Protein AF-A0A0N5CTR0-F1 (afdb_monomer)

Radius of gyration: 19.46 Å; Cα contacts (8 Å, |Δi|>4): 93; chains: 1; bounding box: 40×35×62 Å

Organism: Thelazia callipaeda (NCBI:txid103827)

Nearest PDB structures (foldseek):
  8w5s-assembly3_C  TM=8.621E-01  e=2.362E-09  Homo sapiens
  7pc7-assembly2_B  TM=8.739E-01  e=1.195E-08  Homo sapiens
  7zvx-assembly2_B  TM=8.783E-01  e=1.473E-08  Homo sapiens
  7pc3-assembly1_A  TM=8.635E-01  e=1.195E-08  Homo sapiens
  7nmi-assembly1_B  TM=8.851E-01  e=2.016E-08  Homo sapiens

Solvent-accessible surface area (backbone atoms only — not comparable to full-atom values): 8258 Å² total; per-residue (Å²): 116,78,64,56,65,51,22,56,54,51,49,61,51,40,60,60,43,26,74,74,68,76,42,61,53,66,66,54,47,63,74,75,44,62,67,74,64,32,55,54,54,53,54,39,59,33,55,71,50,55,40,50,30,48,51,50,51,50,30,62,76,52,91,83,82,30,63,66,59,48,48,52,52,47,71,71,49,54,60,70,57,45,52,50,23,42,50,50,27,26,74,74,68,76,45,52,56,68,61,48,47,60,72,68,40,60,71,71,61,31,54,50,53,55,46,47,70,69,48,79,73,78,86,68,90,75,78,58,64,67,63,54,50,53,53,50,57,59,65,75,73,113

Structure (mmCIF, N/CA/C/O backbone):
data_AF-A0A0N5CTR0-F1
#
_entry.id   AF-A0A0N5CTR0-F1
#
loop_
_atom_site.group_PDB
_atom_site.id
_atom_site.type_symbol
_atom_site.label_atom_id
_atom_site.label_alt_id
_atom_site.label_comp_id
_atom_site.label_asym_id
_atom_site.label_entity_id
_atom_site.label_seq_id
_atom_site.pdbx_PDB_ins_code
_atom_site.Cartn_x
_atom_site.Cartn_y
_atom_site.Cartn_z
_atom_site.occupancy
_atom_site.B_iso_or_equiv
_atom_site.auth_seq_id
_atom_site.auth_comp_id
_atom_site.auth_asym_id
_atom_site.auth_atom_id
_atom_site.pdbx_PDB_model_num
ATOM 1 N N . MET A 1 1 ? -3.441 14.917 -5.236 1.00 48.91 1 MET A N 1
ATOM 2 C CA . MET A 1 1 ? -4.300 13.714 -5.309 1.00 48.91 1 MET A CA 1
ATOM 3 C C . MET A 1 1 ? -5.330 13.822 -4.193 1.00 48.91 1 MET A C 1
ATOM 5 O O . MET A 1 1 ? -4.946 13.718 -3.038 1.00 48.91 1 MET A O 1
ATOM 9 N N . ILE A 1 2 ? -6.594 14.098 -4.533 1.00 53.03 2 ILE A N 1
ATOM 10 C CA . ILE A 1 2 ? -7.697 14.455 -3.604 1.00 53.03 2 ILE A CA 1
ATOM 11 C C . ILE A 1 2 ? -7.879 13.429 -2.465 1.00 53.03 2 ILE A C 1
ATOM 13 O O . ILE A 1 2 ? -8.254 13.773 -1.348 1.00 53.03 2 ILE A O 1
ATOM 17 N N . TRP A 1 3 ? -7.528 12.172 -2.727 1.00 53.84 3 TRP A N 1
ATOM 18 C CA . TRP A 1 3 ? -7.648 11.057 -1.791 1.00 53.84 3 TRP A CA 1
ATOM 19 C C . TRP A 1 3 ? -6.748 11.151 -0.553 1.00 53.84 3 TRP A C 1
ATOM 21 O O . TRP A 1 3 ? -7.149 10.702 0.519 1.00 53.84 3 TRP A O 1
ATOM 31 N N . LYS A 1 4 ? -5.563 11.771 -0.652 1.00 63.16 4 LYS A N 1
ATOM 32 C CA . LYS A 1 4 ? -4.657 11.904 0.504 1.00 63.16 4 LYS A CA 1
ATOM 33 C C . LYS A 1 4 ? -5.221 12.846 1.557 1.00 63.16 4 LYS A C 1
ATOM 35 O O . LYS A 1 4 ? -5.216 12.522 2.740 1.00 63.16 4 LYS A O 1
ATOM 40 N N . ASP A 1 5 ? -5.745 13.984 1.115 1.00 66.75 5 ASP A N 1
ATOM 41 C CA . ASP A 1 5 ? -6.278 15.008 2.012 1.00 66.75 5 ASP A CA 1
ATOM 42 C C . ASP A 1 5 ? -7.540 14.512 2.729 1.00 66.75 5 ASP A C 1
ATOM 44 O O . ASP A 1 5 ? -7.752 14.805 3.908 1.00 66.75 5 ASP A O 1
ATOM 48 N N . PHE A 1 6 ? -8.345 13.698 2.039 1.00 65.69 6 PHE A N 1
ATOM 49 C CA . PHE A 1 6 ? -9.549 13.103 2.604 1.00 65.69 6 PHE A CA 1
ATOM 50 C C . PHE A 1 6 ? -9.240 12.001 3.636 1.00 65.69 6 PHE A C 1
A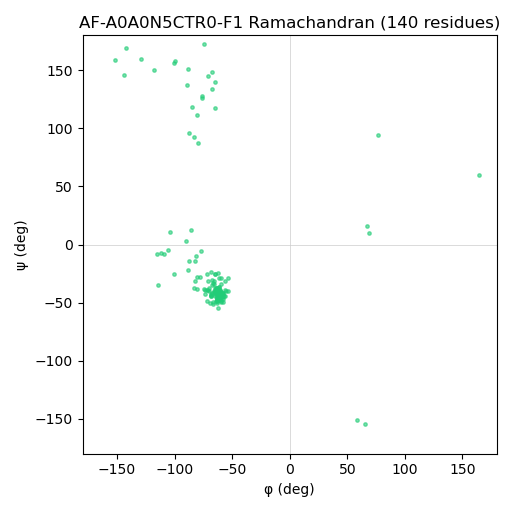TOM 52 O O . PHE A 1 6 ? -9.736 12.082 4.760 1.00 65.69 6 PHE A O 1
ATOM 59 N N . SER A 1 7 ? -8.348 11.048 3.328 1.00 68.88 7 SER A N 1
ATOM 60 C CA . SER A 1 7 ? -7.906 10.002 4.279 1.00 68.88 7 SER A CA 1
ATOM 61 C C . SER A 1 7 ? -7.271 10.602 5.547 1.00 68.88 7 SER A C 1
ATOM 63 O O . SER A 1 7 ? -7.606 10.218 6.671 1.00 68.88 7 SER A O 1
ATOM 65 N N . ILE A 1 8 ? -6.437 11.640 5.406 1.00 75.50 8 ILE A N 1
ATOM 66 C CA . ILE A 1 8 ? -5.846 12.347 6.555 1.00 75.50 8 ILE A CA 1
ATOM 67 C C . ILE A 1 8 ? -6.930 12.954 7.461 1.00 75.50 8 ILE A C 1
ATOM 69 O O . ILE A 1 8 ? -6.760 13.003 8.681 1.00 75.50 8 ILE A O 1
ATOM 73 N N . SER A 1 9 ? -8.048 13.414 6.896 1.00 75.56 9 SER A N 1
ATOM 74 C CA . SER A 1 9 ? -9.178 13.930 7.675 1.00 75.56 9 SER A CA 1
ATOM 75 C C . SER A 1 9 ? -9.880 12.825 8.475 1.00 75.56 9 SER A C 1
ATOM 77 O O . SER A 1 9 ? -10.130 12.994 9.670 1.00 75.56 9 SER A O 1
ATOM 79 N N . CYS A 1 10 ? -10.117 11.664 7.861 1.00 80.19 10 CYS A N 1
ATOM 80 C CA . CYS A 1 10 ? -10.705 10.490 8.516 1.00 80.19 10 CYS A CA 1
ATOM 81 C C . CYS A 1 10 ? -9.837 9.969 9.675 1.00 80.19 10 CYS A C 1
ATOM 83 O O . CYS A 1 10 ? -10.344 9.608 10.736 1.00 80.19 10 CYS A O 1
ATOM 85 N N . LEU A 1 11 ? -8.511 10.016 9.548 1.00 81.50 11 LEU A N 1
ATOM 86 C CA . LEU A 1 11 ? -7.615 9.609 10.633 1.00 81.50 11 LEU A CA 1
ATOM 87 C C . LEU A 1 11 ? -7.691 10.535 11.856 1.00 81.50 11 LEU A C 1
ATOM 89 O O . LEU A 1 11 ? -7.581 10.071 12.995 1.00 81.50 11 LEU A O 1
ATOM 93 N N . LYS A 1 12 ? -7.930 11.837 11.650 1.00 88.06 12 LYS A N 1
ATOM 94 C CA . LYS A 1 12 ? -7.982 12.830 12.739 1.00 88.06 12 LYS A CA 1
ATOM 95 C C . LYS A 1 12 ? -9.133 12.600 13.713 1.00 88.06 12 LYS A C 1
ATOM 97 O O . LYS A 1 12 ? -9.019 13.008 14.866 1.00 88.06 12 LYS A O 1
ATOM 102 N N . ILE A 1 13 ? -10.217 11.944 13.294 1.00 90.44 13 ILE A N 1
ATOM 103 C CA . ILE A 1 13 ? -11.379 11.705 14.163 1.00 90.44 13 ILE A CA 1
ATOM 104 C C . ILE A 1 13 ? -11.207 10.496 15.092 1.00 90.44 13 ILE A C 1
ATOM 106 O O . ILE A 1 13 ? -11.923 10.398 16.090 1.00 90.44 13 ILE A O 1
ATOM 110 N N . ARG A 1 14 ? -10.216 9.625 14.846 1.00 89.94 14 ARG A N 1
ATOM 111 C CA . ARG A 1 14 ? -9.961 8.427 15.667 1.00 89.94 14 ARG A CA 1
ATOM 112 C C . ARG A 1 14 ? -9.629 8.772 17.121 1.00 89.94 14 ARG A C 1
ATOM 114 O O . ARG A 1 14 ? -10.220 8.211 18.041 1.00 89.94 14 ARG A O 1
ATOM 121 N N . GLY A 1 15 ? -8.717 9.723 17.334 1.00 90.25 15 GLY A N 1
ATOM 122 C CA . GLY A 1 15 ? -8.304 10.168 18.672 1.00 90.25 15 GLY A CA 1
ATOM 123 C C . GLY A 1 15 ? -9.454 10.779 19.486 1.00 90.25 15 GLY A C 1
ATOM 124 O O . GLY A 1 15 ? -9.746 10.292 20.580 1.00 90.25 15 GLY A O 1
ATOM 125 N N . PRO A 1 16 ? -10.160 11.799 18.958 1.00 94.44 16 PRO A N 1
ATOM 126 C CA . PRO A 1 16 ? -11.340 12.372 19.602 1.00 94.44 16 PRO A CA 1
ATOM 127 C C . PRO A 1 16 ? -12.437 11.346 19.912 1.00 94.44 16 PRO A C 1
ATOM 129 O O . PRO A 1 16 ? -13.024 11.401 20.992 1.00 94.44 16 PRO A O 1
ATOM 132 N N . TYR A 1 17 ? -12.694 10.392 19.009 1.00 93.06 17 TYR A N 1
ATOM 133 C CA . TYR A 1 17 ? -13.680 9.335 19.240 1.00 93.06 17 TYR A CA 1
ATOM 134 C C . TYR A 1 17 ? -13.284 8.441 20.421 1.00 93.06 17 TYR A C 1
ATOM 136 O O . TYR A 1 17 ? -14.082 8.246 21.340 1.00 93.06 17 TYR A O 1
ATOM 144 N N . LYS A 1 18 ? -12.027 7.979 20.454 1.00 93.81 18 LYS A N 1
ATOM 145 C CA . LYS A 1 18 ? -11.500 7.171 21.561 1.00 93.81 18 LYS A CA 1
ATOM 146 C C . LYS A 1 18 ? -11.564 7.912 22.894 1.00 93.81 18 LYS A C 1
ATOM 148 O O . LYS A 1 18 ? -11.981 7.329 23.888 1.00 93.81 18 LYS A O 1
ATOM 153 N N . ASN A 1 19 ? -11.225 9.199 22.915 1.00 95.00 19 ASN A N 1
ATOM 154 C CA . ASN A 1 19 ? -11.283 10.010 24.133 1.00 95.00 19 ASN A CA 1
ATOM 155 C C . ASN A 1 19 ? -12.714 10.186 24.655 1.00 95.00 19 ASN A C 1
ATOM 157 O O . ASN A 1 19 ? -12.932 10.197 25.862 1.00 95.00 19 ASN A O 1
ATOM 161 N N . LYS A 1 20 ? -13.688 10.335 23.752 1.00 96.12 20 LYS A N 1
ATOM 162 C CA . LYS A 1 20 ? -15.083 10.583 24.125 1.00 96.12 20 LYS A CA 1
ATOM 163 C C . LYS A 1 20 ? -15.828 9.313 24.534 1.00 96.12 20 LYS A C 1
ATOM 165 O O . LYS A 1 20 ? -16.653 9.369 25.440 1.00 96.12 20 LYS A O 1
ATOM 170 N N . TYR A 1 21 ? -15.566 8.196 23.859 1.00 94.62 21 TYR A N 1
ATOM 171 C CA . TYR A 1 21 ? -16.357 6.970 24.000 1.00 94.62 21 TYR A CA 1
ATOM 172 C C . TYR A 1 21 ? -15.580 5.788 24.590 1.00 94.62 21 TYR A C 1
ATOM 174 O O . TYR A 1 21 ? -16.183 4.759 24.879 1.00 94.62 21 TYR A O 1
ATOM 182 N N . GLY A 1 22 ? -14.259 5.901 24.763 1.00 93.94 22 GLY A N 1
ATOM 183 C CA . GLY A 1 22 ? -13.407 4.829 25.293 1.00 93.94 22 GLY A CA 1
ATOM 184 C C . GLY A 1 22 ? -13.244 3.624 24.359 1.00 93.94 22 GLY A C 1
ATOM 185 O O . GLY A 1 22 ? -12.716 2.599 24.777 1.00 93.94 22 GLY A O 1
ATOM 186 N N . LYS A 1 23 ? -13.697 3.735 23.107 1.00 94.56 23 LYS A N 1
ATOM 187 C CA . LYS A 1 23 ? -13.734 2.659 22.108 1.00 94.56 23 LYS A CA 1
ATOM 188 C C . LYS A 1 23 ? -12.863 3.005 20.903 1.00 94.56 23 LYS A C 1
ATOM 190 O O . LYS A 1 23 ? -12.711 4.183 20.577 1.00 94.56 23 LYS A O 1
ATOM 195 N N . ASP A 1 24 ? -12.302 1.996 20.239 1.00 94.31 24 ASP A N 1
ATOM 196 C CA . ASP A 1 24 ? -11.622 2.211 18.962 1.00 94.31 24 ASP A CA 1
ATOM 197 C C . ASP A 1 24 ? -12.654 2.395 17.841 1.00 94.31 24 ASP A C 1
ATOM 199 O O . ASP A 1 24 ? -13.582 1.604 17.693 1.00 94.31 24 ASP A O 1
ATOM 203 N N . LEU A 1 25 ? -12.511 3.482 17.081 1.00 93.12 25 LEU A N 1
ATOM 204 C CA . LEU A 1 25 ? -13.458 3.840 16.027 1.00 93.12 25 LEU A CA 1
ATOM 205 C C . LEU A 1 25 ? -13.496 2.794 14.907 1.00 93.12 25 LEU A C 1
ATOM 207 O O . LEU A 1 25 ? -14.566 2.521 14.375 1.00 93.12 25 LEU A O 1
ATOM 211 N N . ILE A 1 26 ? -12.345 2.229 14.539 1.00 91.81 26 ILE A N 1
ATOM 212 C CA . ILE A 1 26 ? -12.268 1.253 13.451 1.00 91.81 26 ILE A CA 1
ATOM 213 C C . ILE A 1 26 ? -12.968 -0.037 13.878 1.00 91.81 26 ILE A C 1
ATOM 215 O O . ILE A 1 26 ? -13.765 -0.579 13.115 1.00 91.81 26 ILE A O 1
ATOM 219 N N . ASP A 1 27 ? -12.731 -0.487 15.109 1.00 93.38 27 ASP A N 1
ATOM 220 C CA . ASP A 1 27 ? -13.361 -1.701 15.632 1.00 93.38 27 ASP A CA 1
ATOM 221 C C . ASP A 1 27 ? -14.886 -1.581 15.727 1.00 93.38 27 ASP A C 1
ATOM 223 O O . ASP A 1 27 ? -15.594 -2.553 15.474 1.00 93.38 27 ASP A O 1
ATOM 227 N N . GLU A 1 28 ? -15.413 -0.407 16.087 1.00 95.19 28 GLU A N 1
ATOM 228 C CA . GLU A 1 28 ? -16.863 -0.190 16.113 1.00 95.19 28 GLU A CA 1
ATOM 229 C C . GLU A 1 28 ? -17.450 -0.109 14.700 1.00 95.19 28 GLU A C 1
ATOM 231 O O . GLU A 1 28 ? -18.508 -0.681 14.459 1.00 95.19 28 GLU A O 1
ATOM 236 N N . LEU A 1 29 ? -16.760 0.523 13.743 1.00 93.12 29 LEU A N 1
ATOM 237 C CA . LEU A 1 29 ? -17.225 0.565 12.352 1.00 93.12 29 LEU A CA 1
ATOM 238 C C . LEU A 1 29 ? -17.309 -0.835 11.735 1.00 93.12 29 LEU A C 1
ATOM 240 O O . LEU A 1 29 ? -18.301 -1.142 11.083 1.00 93.12 29 LEU A O 1
ATOM 244 N N . LYS A 1 30 ? -16.338 -1.713 12.006 1.00 92.12 30 LYS A N 1
ATOM 245 C CA . LYS A 1 30 ? -16.363 -3.111 11.538 1.00 92.12 30 LYS A CA 1
ATOM 246 C C . LYS A 1 30 ? -17.530 -3.940 12.075 1.00 92.12 30 LYS A C 1
ATOM 248 O O . LYS A 1 30 ? -17.881 -4.952 11.486 1.00 92.12 30 LYS A O 1
ATOM 253 N N . LYS A 1 31 ? -18.106 -3.569 13.221 1.00 94.75 31 LYS A N 1
ATOM 254 C CA . LYS A 1 31 ? -19.264 -4.286 13.787 1.00 94.75 31 LYS A CA 1
ATOM 255 C C . LYS A 1 31 ? -20.576 -3.881 13.126 1.00 94.75 31 LYS A C 1
ATOM 257 O O . LYS A 1 31 ? -21.515 -4.668 13.124 1.00 94.75 3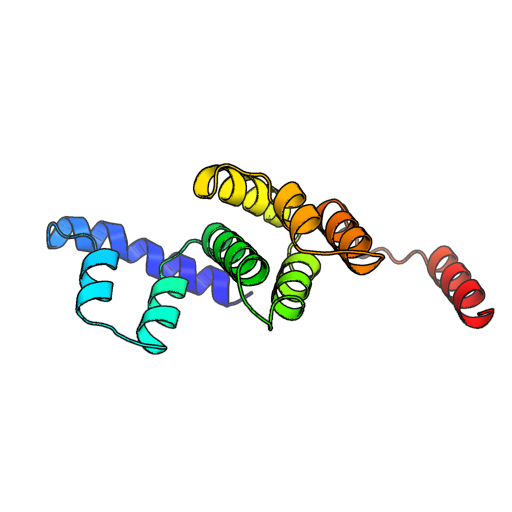1 LYS A O 1
ATOM 262 N N . GLU A 1 32 ? -20.636 -2.654 12.617 1.00 95.50 32 GLU A N 1
ATOM 263 C CA . GLU A 1 32 ? -21.858 -2.041 12.092 1.00 95.50 32 GLU A CA 1
ATOM 264 C C . GLU A 1 32 ? -21.932 -2.082 10.560 1.00 95.50 32 GLU A C 1
ATOM 266 O O . GLU A 1 32 ? -23.021 -2.026 9.988 1.00 95.50 32 GLU A O 1
ATOM 271 N N . LEU A 1 33 ? -20.785 -2.149 9.881 1.00 94.81 33 LEU A N 1
ATOM 272 C CA . LEU A 1 33 ? -20.695 -2.152 8.424 1.00 94.81 33 LEU A CA 1
ATOM 273 C C . LEU A 1 33 ? -20.473 -3.569 7.887 1.00 94.81 33 LEU A C 1
ATOM 275 O O . LEU A 1 33 ? -20.000 -4.448 8.597 1.00 94.81 33 LEU A O 1
ATOM 279 N N . SER A 1 34 ? -20.857 -3.787 6.628 1.00 93.75 34 SER A N 1
ATOM 280 C CA . SER A 1 34 ? -20.582 -5.035 5.909 1.00 93.75 34 SER A CA 1
ATOM 281 C C . SER A 1 34 ? -20.475 -4.808 4.400 1.00 93.75 34 SER A C 1
ATOM 283 O O . SER A 1 34 ? -20.997 -3.820 3.868 1.00 93.75 34 SER A O 1
ATOM 285 N N . GLY A 1 35 ? -19.812 -5.741 3.712 1.00 93.00 35 GLY A N 1
ATOM 286 C CA . GLY A 1 35 ? -19.679 -5.761 2.252 1.00 93.00 35 GLY A CA 1
ATOM 287 C C . GLY A 1 35 ? -18.865 -4.590 1.696 1.00 93.00 35 GLY A C 1
ATOM 288 O O . GLY A 1 35 ? -18.055 -3.992 2.398 1.00 93.00 35 GLY A O 1
ATOM 289 N N . ASP A 1 36 ? -19.119 -4.221 0.440 1.00 91.19 36 ASP A N 1
ATOM 290 C CA . ASP A 1 36 ? -18.333 -3.212 -0.288 1.00 91.19 36 ASP A CA 1
ATOM 291 C C . ASP A 1 36 ? -18.263 -1.854 0.430 1.00 91.19 36 ASP A C 1
ATOM 293 O O . ASP A 1 36 ? -17.277 -1.122 0.331 1.00 91.19 36 ASP A O 1
ATOM 297 N N . PHE A 1 37 ? -19.314 -1.496 1.172 1.00 90.81 37 PHE A N 1
ATOM 298 C CA . PHE A 1 37 ? -19.328 -0.250 1.929 1.00 90.81 37 PHE A CA 1
ATOM 299 C C . PHE A 1 37 ? -18.365 -0.288 3.121 1.00 90.81 37 PHE A C 1
ATOM 301 O O . PHE A 1 37 ? -17.698 0.712 3.394 1.00 90.81 37 PHE A O 1
ATOM 308 N N . GLU A 1 38 ? -18.250 -1.432 3.801 1.00 91.75 38 GLU A N 1
ATOM 309 C CA . GLU A 1 38 ? -17.231 -1.633 4.831 1.00 91.75 38 GLU A CA 1
ATOM 310 C C . GLU A 1 38 ? -15.835 -1.474 4.229 1.00 91.75 38 GLU A C 1
ATOM 312 O O . GLU A 1 38 ? -15.046 -0.689 4.749 1.00 91.75 38 GLU A O 1
ATOM 317 N N . ASP A 1 39 ? -15.555 -2.124 3.097 1.00 89.19 39 ASP A N 1
ATOM 318 C CA . ASP A 1 39 ? -14.241 -2.070 2.446 1.00 89.19 39 ASP A CA 1
ATOM 319 C C . ASP A 1 39 ? -13.815 -0.638 2.098 1.00 89.19 39 ASP A C 1
ATOM 321 O O . ASP A 1 39 ? -12.671 -0.238 2.348 1.00 89.19 39 ASP A O 1
ATOM 325 N N . VAL A 1 40 ? -14.743 0.168 1.573 1.00 89.38 40 VAL A N 1
ATOM 326 C CA . VAL A 1 40 ? -14.486 1.581 1.266 1.00 89.38 40 VAL A CA 1
ATOM 327 C C . VAL A 1 40 ? -14.182 2.370 2.537 1.00 89.38 40 VAL A C 1
ATOM 329 O O . VAL A 1 40 ? -13.191 3.099 2.584 1.00 89.38 40 VAL A O 1
ATOM 332 N N . ILE A 1 41 ? -15.002 2.235 3.583 1.00 90.69 41 ILE A N 1
ATOM 333 C CA . ILE A 1 41 ? -14.799 2.970 4.840 1.00 90.69 41 ILE A CA 1
ATOM 334 C C . ILE A 1 41 ? -13.496 2.545 5.521 1.00 90.69 41 ILE A C 1
ATOM 336 O O . ILE A 1 41 ? -12.762 3.395 6.024 1.00 90.69 41 ILE A O 1
ATOM 340 N N . MET A 1 42 ? -13.172 1.257 5.492 1.00 89.81 42 MET A N 1
ATOM 341 C CA . MET A 1 42 ? -11.933 0.720 6.038 1.00 89.81 42 MET A CA 1
ATOM 342 C C . MET A 1 42 ? -10.710 1.272 5.307 1.00 89.81 42 MET A C 1
ATOM 344 O O . MET A 1 42 ? -9.794 1.765 5.962 1.00 89.81 42 MET A O 1
ATOM 348 N N . GLY A 1 43 ? -10.731 1.304 3.971 1.00 89.06 43 GLY A N 1
ATOM 349 C CA . GLY A 1 43 ? -9.664 1.927 3.184 1.00 89.06 43 GLY A CA 1
ATOM 350 C C . GLY A 1 43 ? -9.504 3.425 3.465 1.00 89.06 43 GLY A C 1
ATOM 351 O O . GLY A 1 43 ? -8.389 3.933 3.554 1.00 89.06 43 GLY A O 1
ATOM 352 N N . LEU A 1 44 ? -10.611 4.138 3.689 1.00 89.19 44 LEU A N 1
ATOM 353 C CA . LEU A 1 44 ? -10.594 5.558 4.061 1.00 89.19 44 LEU A CA 1
ATOM 354 C C . LEU A 1 44 ? -10.033 5.820 5.469 1.00 89.19 44 LEU A C 1
ATOM 356 O O . LEU A 1 44 ? -9.567 6.928 5.742 1.00 89.19 44 LEU A O 1
ATOM 360 N N . MET A 1 45 ? -10.073 4.822 6.355 1.00 89.62 45 MET A N 1
ATOM 361 C CA . MET A 1 45 ? -9.562 4.893 7.729 1.00 89.62 45 MET A CA 1
ATOM 362 C C . MET A 1 45 ? -8.094 4.470 7.872 1.00 89.62 45 MET A C 1
ATOM 364 O O . MET A 1 45 ? -7.565 4.459 8.990 1.00 89.62 45 MET A O 1
ATOM 368 N N . GLU A 1 46 ? -7.421 4.149 6.769 1.00 88.31 46 GLU A N 1
ATOM 369 C CA . GLU A 1 46 ? -5.998 3.821 6.730 1.00 88.31 46 GLU A CA 1
ATOM 370 C C . GLU A 1 46 ? -5.148 5.007 6.266 1.00 88.31 46 GLU A C 1
ATOM 372 O O . GLU A 1 46 ? -5.626 5.941 5.616 1.00 88.31 46 GLU A O 1
ATOM 377 N N . THR A 1 47 ? -3.857 4.984 6.614 1.00 90.56 47 THR A N 1
ATOM 378 C CA . THR A 1 47 ? -2.896 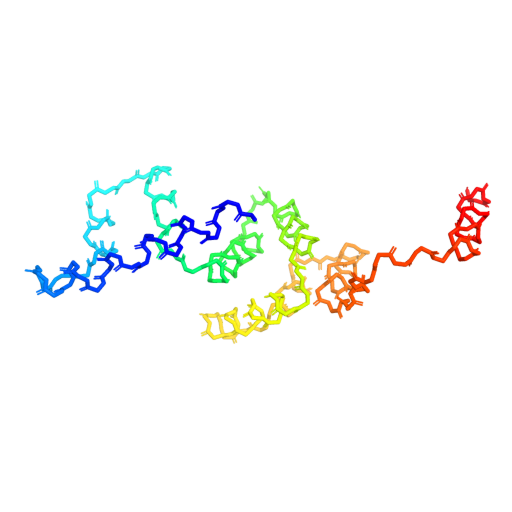5.905 5.998 1.00 90.56 47 THR A CA 1
ATOM 379 C C . THR A 1 47 ? -2.738 5.535 4.521 1.00 90.56 47 THR A C 1
ATOM 381 O O . THR A 1 47 ? -2.806 4.351 4.187 1.00 90.56 47 THR A O 1
ATOM 384 N N . PRO A 1 48 ? -2.469 6.502 3.623 1.00 90.75 48 PRO A N 1
ATOM 385 C CA . PRO A 1 48 ? -2.269 6.193 2.208 1.00 90.75 48 PRO A CA 1
ATOM 386 C C . PRO A 1 48 ? -1.190 5.124 1.975 1.00 90.75 48 PRO A C 1
ATOM 388 O O . PRO A 1 48 ? -1.376 4.230 1.161 1.00 90.75 48 PRO A O 1
ATOM 391 N N . THR A 1 49 ? -0.095 5.180 2.741 1.00 93.69 49 THR A N 1
ATOM 392 C CA . THR A 1 49 ? 1.006 4.210 2.668 1.00 93.69 49 THR A CA 1
ATOM 393 C C . THR A 1 49 ? 0.568 2.797 3.057 1.00 93.69 49 THR A C 1
ATOM 395 O O . THR A 1 49 ? 0.871 1.850 2.336 1.00 93.69 49 THR A O 1
ATOM 398 N N . LYS A 1 50 ? -0.169 2.655 4.167 1.00 93.69 50 LYS A N 1
ATOM 399 C CA . LYS A 1 50 ? -0.681 1.364 4.642 1.00 93.69 50 LYS A CA 1
ATOM 400 C C . LYS A 1 50 ? -1.707 0.771 3.685 1.00 93.69 50 LYS A C 1
ATOM 402 O O . LYS A 1 50 ? -1.662 -0.424 3.393 1.00 93.69 50 LYS A O 1
ATOM 407 N N . TYR A 1 51 ? -2.581 1.621 3.152 1.00 92.75 51 TYR A N 1
ATOM 408 C CA . TYR A 1 51 ? -3.550 1.212 2.148 1.00 92.75 51 TYR A CA 1
ATOM 409 C C . TYR A 1 51 ? -2.842 0.663 0.906 1.00 92.75 51 TYR A C 1
ATOM 411 O O . TYR A 1 51 ? -3.136 -0.454 0.489 1.00 92.75 51 TYR A O 1
ATOM 419 N N . ASP A 1 52 ? -1.857 1.388 0.364 1.00 94.69 52 ASP A N 1
ATOM 420 C CA . ASP A 1 52 ? -1.081 0.932 -0.794 1.00 94.69 52 ASP A CA 1
ATOM 421 C C . ASP A 1 52 ? -0.364 -0.400 -0.508 1.00 94.69 52 ASP A C 1
ATOM 423 O O . ASP A 1 52 ? -0.463 -1.328 -1.309 1.00 94.69 52 ASP A O 1
ATOM 427 N N . ALA A 1 53 ? 0.296 -0.541 0.649 1.00 95.94 53 ALA A N 1
ATOM 428 C CA . ALA A 1 53 ? 0.947 -1.793 1.048 1.00 95.94 53 ALA A CA 1
ATOM 429 C C . ALA A 1 53 ? -0.050 -2.966 1.114 1.00 95.94 53 ALA A C 1
ATOM 431 O O . ALA A 1 53 ? 0.229 -4.060 0.620 1.00 95.94 53 ALA A O 1
ATOM 432 N N . THR A 1 54 ? -1.243 -2.726 1.657 1.00 92.88 54 THR A N 1
ATOM 433 C CA . THR A 1 54 ? -2.319 -3.719 1.740 1.00 92.88 54 THR A CA 1
ATOM 434 C C . THR A 1 54 ? -2.883 -4.087 0.373 1.00 92.88 54 THR A C 1
ATOM 436 O O . THR A 1 54 ? -3.109 -5.267 0.107 1.00 92.88 54 THR A O 1
ATOM 439 N N . GLN A 1 55 ? -3.079 -3.116 -0.522 1.00 92.31 55 GLN A N 1
ATOM 440 C CA . GLN A 1 55 ? -3.536 -3.390 -1.887 1.00 92.31 55 GLN A CA 1
ATOM 441 C C . GLN A 1 55 ? -2.497 -4.182 -2.685 1.00 92.31 55 GLN A C 1
ATOM 443 O O . GLN A 1 55 ? -2.868 -5.118 -3.389 1.00 92.31 55 GLN A O 1
ATOM 448 N N . LEU A 1 56 ? -1.206 -3.868 -2.534 1.00 94.06 56 LEU A N 1
ATOM 449 C CA . LEU A 1 56 ? -0.122 -4.638 -3.151 1.00 94.06 56 LEU A CA 1
ATOM 450 C C . LEU A 1 56 ? -0.115 -6.086 -2.646 1.00 94.06 56 LEU A C 1
ATOM 452 O O . LEU A 1 56 ? -0.021 -7.014 -3.446 1.00 94.06 56 LEU A O 1
ATOM 456 N N . GLN A 1 57 ? -0.286 -6.299 -1.339 1.00 93.44 57 GLN A N 1
ATOM 457 C CA . GLN A 1 57 ? -0.328 -7.645 -0.768 1.00 93.44 57 GLN A CA 1
ATOM 458 C C . GLN A 1 57 ? -1.543 -8.440 -1.259 1.00 93.44 57 GLN A C 1
ATOM 460 O O . GLN A 1 57 ? -1.408 -9.599 -1.654 1.00 93.44 57 GLN A O 1
ATOM 465 N N . LYS A 1 58 ? -2.726 -7.812 -1.280 1.00 89.88 58 LYS A N 1
ATOM 466 C CA . LYS A 1 58 ? -3.958 -8.426 -1.795 1.00 89.88 58 LYS A CA 1
ATOM 467 C C . LYS A 1 58 ? -3.826 -8.779 -3.272 1.00 89.88 58 LYS A C 1
ATOM 469 O O . LYS A 1 58 ? -4.240 -9.865 -3.672 1.00 89.88 58 LYS A O 1
ATOM 474 N N . ALA A 1 59 ? -3.222 -7.888 -4.059 1.00 90.25 59 ALA A N 1
ATOM 475 C CA . ALA A 1 59 ? -2.936 -8.136 -5.463 1.00 90.25 59 ALA A CA 1
ATOM 476 C C . ALA A 1 59 ? -2.006 -9.343 -5.630 1.00 90.25 59 ALA A C 1
ATOM 478 O O . ALA A 1 59 ? -2.240 -10.157 -6.502 1.00 90.25 59 ALA A O 1
ATOM 479 N N . MET A 1 60 ? -1.002 -9.535 -4.781 1.00 89.44 60 MET A N 1
ATOM 480 C CA . MET A 1 60 ? -0.094 -10.679 -4.925 1.00 89.44 60 MET A CA 1
ATOM 481 C C . MET A 1 60 ? -0.687 -12.006 -4.408 1.00 89.44 60 MET A C 1
ATOM 483 O O . MET A 1 60 ? -0.398 -13.063 -4.957 1.00 89.44 60 MET A O 1
ATOM 487 N N . LYS A 1 61 ? -1.602 -11.977 -3.427 1.00 83.94 61 LYS A N 1
ATOM 488 C CA . LYS A 1 61 ? -2.228 -13.192 -2.857 1.00 83.94 61 LYS A CA 1
ATOM 489 C C . LYS A 1 61 ? -3.492 -13.702 -3.570 1.00 83.94 61 LYS A C 1
ATOM 491 O O . LYS A 1 61 ? -3.951 -14.801 -3.254 1.00 83.94 61 LYS A O 1
ATOM 496 N N . GLY A 1 62 ? -4.111 -12.914 -4.450 1.00 69.56 62 GLY A N 1
ATOM 497 C CA . GLY A 1 62 ? -5.423 -13.212 -5.043 1.00 69.56 62 GLY A CA 1
ATOM 498 C C . GLY A 1 62 ? -5.391 -14.046 -6.333 1.00 69.56 62 GLY A C 1
ATOM 499 O O . GLY A 1 62 ? -4.469 -13.952 -7.137 1.00 69.56 62 GLY A O 1
ATOM 500 N N . LEU A 1 63 ? -6.457 -14.820 -6.584 1.00 50.50 63 LEU A N 1
ATOM 501 C CA . LEU A 1 63 ? -6.707 -15.485 -7.871 1.00 50.50 63 LEU A CA 1
ATOM 502 C C . LEU A 1 63 ? -7.307 -14.485 -8.876 1.00 50.50 63 LEU A C 1
ATOM 504 O O . LEU A 1 63 ? -8.523 -14.385 -8.997 1.00 50.50 63 LEU A O 1
ATOM 508 N N . GLY A 1 64 ? -6.445 -13.765 -9.596 1.00 56.88 64 GLY A N 1
ATOM 509 C CA . GLY A 1 64 ? -6.795 -13.041 -10.825 1.00 56.88 64 GLY A CA 1
ATOM 510 C C . GLY A 1 64 ? -7.560 -11.726 -10.633 1.00 56.88 64 GLY A C 1
ATOM 511 O O . GLY A 1 64 ? -8.782 -11.720 -10.551 1.00 56.88 64 GLY A O 1
ATOM 512 N N . THR A 1 65 ? -6.805 -10.624 -10.595 1.00 53.50 65 THR A N 1
ATOM 513 C CA . THR A 1 65 ? -7.046 -9.217 -11.015 1.00 53.50 65 THR A CA 1
ATOM 514 C C . THR A 1 65 ? -5.933 -8.408 -10.328 1.00 53.50 65 THR A C 1
ATOM 516 O O . THR A 1 65 ? -6.174 -7.620 -9.415 1.00 53.50 65 THR A O 1
ATOM 519 N N . THR A 1 66 ? -4.678 -8.736 -10.635 1.00 64.00 66 THR A N 1
ATOM 520 C CA . THR A 1 66 ? -3.529 -8.451 -9.756 1.00 64.00 66 THR A CA 1
ATOM 521 C C . THR A 1 66 ? -2.582 -7.439 -10.392 1.00 64.00 66 THR A C 1
ATOM 523 O O . THR A 1 66 ? -2.045 -6.551 -9.732 1.00 64.00 66 THR A O 1
ATOM 526 N N . GLU A 1 67 ? -2.448 -7.499 -11.712 1.00 81.56 67 GLU A N 1
ATOM 527 C CA . GLU A 1 67 ? -1.458 -6.749 -12.467 1.00 81.56 67 GLU A CA 1
ATOM 528 C C . GLU A 1 67 ? -1.815 -5.268 -12.566 1.00 81.56 67 GLU A C 1
ATOM 530 O O . GLU A 1 67 ? -0.938 -4.418 -12.437 1.00 81.56 67 GLU A O 1
ATOM 535 N N . THR A 1 68 ? -3.098 -4.932 -12.738 1.00 85.94 68 THR A N 1
ATOM 536 C CA . THR A 1 68 ? -3.535 -3.533 -12.863 1.00 85.94 68 THR A CA 1
ATOM 537 C C . THR A 1 68 ? -3.280 -2.743 -11.587 1.00 85.94 68 THR A C 1
ATOM 539 O O . THR A 1 68 ? -2.810 -1.615 -11.667 1.00 85.94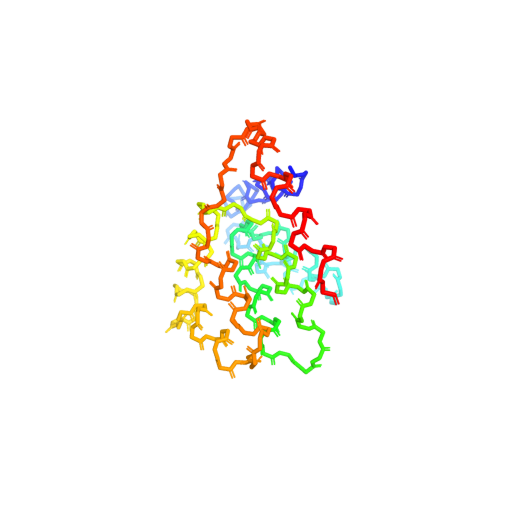 68 THR A O 1
ATOM 542 N N . THR A 1 69 ? -3.523 -3.340 -10.418 1.00 89.56 69 THR A N 1
ATOM 543 C CA . THR A 1 69 ? -3.273 -2.706 -9.114 1.00 89.56 69 THR A CA 1
ATOM 544 C C . THR A 1 69 ? -1.776 -2.530 -8.863 1.00 89.56 69 THR A C 1
ATOM 546 O O . THR A 1 69 ? -1.348 -1.458 -8.434 1.00 89.56 69 THR A O 1
ATOM 549 N N . LEU A 1 70 ? -0.967 -3.550 -9.185 1.00 91.00 70 LEU A N 1
ATOM 550 C CA . LEU A 1 70 ? 0.495 -3.461 -9.118 1.00 91.00 70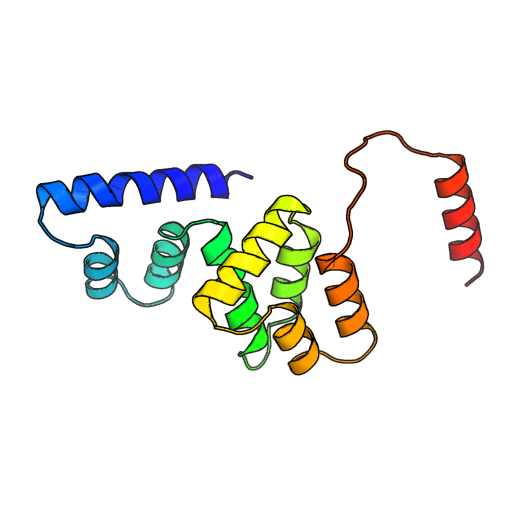 LEU A CA 1
ATOM 551 C C . LEU A 1 70 ? 1.015 -2.323 -10.009 1.00 91.00 70 LEU A C 1
ATOM 553 O O . LEU A 1 70 ? 1.774 -1.473 -9.548 1.00 91.00 70 LEU A O 1
ATOM 557 N N . ILE A 1 71 ? 0.577 -2.272 -11.269 1.00 91.12 71 ILE A N 1
ATOM 558 C CA . ILE A 1 71 ? 0.986 -1.237 -12.225 1.00 91.12 71 ILE A CA 1
ATOM 559 C C . ILE A 1 71 ? 0.535 0.147 -11.752 1.00 91.12 71 ILE A C 1
ATOM 561 O O . ILE A 1 71 ? 1.349 1.069 -11.744 1.00 91.12 71 ILE A O 1
ATOM 565 N N . ASP A 1 72 ? -0.727 0.306 -11.349 1.00 91.06 72 ASP A N 1
ATOM 566 C CA . ASP A 1 72 ? -1.292 1.604 -10.971 1.00 91.06 72 ASP A CA 1
ATOM 567 C C . ASP A 1 72 ? -0.544 2.214 -9.779 1.00 91.06 72 ASP A C 1
ATOM 569 O O . ASP A 1 72 ? -0.089 3.361 -9.836 1.00 91.06 72 ASP A O 1
ATOM 573 N N . ILE A 1 73 ? -0.298 1.426 -8.729 1.00 93.19 73 ILE A N 1
ATOM 574 C CA . ILE A 1 73 ? 0.451 1.893 -7.558 1.00 93.19 73 ILE A CA 1
ATOM 575 C C . ILE A 1 73 ? 1.913 2.177 -7.934 1.00 93.19 73 ILE A C 1
ATOM 577 O O . ILE A 1 73 ? 2.403 3.282 -7.691 1.00 93.19 73 ILE A O 1
ATOM 581 N N . LEU A 1 74 ? 2.616 1.237 -8.577 1.00 93.25 74 LEU A N 1
ATOM 582 C CA . LEU A 1 74 ? 4.047 1.403 -8.866 1.00 93.25 74 LEU A CA 1
ATOM 583 C C . LEU A 1 74 ? 4.336 2.521 -9.880 1.00 93.25 74 LEU A C 1
ATOM 585 O O . LEU A 1 74 ? 5.371 3.182 -9.792 1.00 93.25 74 LEU A O 1
ATOM 589 N N . CYS A 1 75 ? 3.426 2.788 -10.820 1.00 92.12 75 CYS A N 1
ATOM 590 C CA . CYS A 1 75 ? 3.603 3.850 -11.812 1.00 92.12 75 CYS A CA 1
ATOM 591 C C . CYS A 1 75 ? 3.211 5.232 -11.277 1.00 92.12 75 CYS A C 1
ATOM 593 O O . CYS A 1 75 ? 3.803 6.239 -11.683 1.00 92.12 75 CYS A O 1
ATOM 595 N N . SER A 1 76 ? 2.244 5.316 -10.362 1.00 91.06 76 SER A N 1
ATOM 596 C CA . SER A 1 76 ? 1.726 6.601 -9.876 1.00 91.06 76 SER A CA 1
ATOM 597 C C . SER A 1 76 ? 2.484 7.171 -8.672 1.00 91.06 76 SER A C 1
ATOM 599 O O . SER A 1 76 ? 2.437 8.383 -8.459 1.00 91.06 76 SER A O 1
ATOM 601 N N . ARG A 1 77 ? 3.205 6.344 -7.901 1.00 91.88 77 ARG A N 1
ATOM 602 C CA . ARG A 1 77 ? 3.911 6.774 -6.678 1.00 91.88 77 ARG A CA 1
ATOM 603 C C . ARG A 1 77 ? 5.332 7.263 -6.930 1.00 91.88 77 ARG A C 1
ATOM 605 O O . ARG A 1 77 ? 6.088 6.673 -7.698 1.00 91.88 77 ARG A O 1
ATOM 612 N N . ASN A 1 78 ? 5.721 8.354 -6.278 1.00 91.62 78 ASN A N 1
ATOM 613 C CA . ASN A 1 78 ? 7.090 8.865 -6.364 1.00 91.62 78 ASN A CA 1
ATOM 614 C C . ASN A 1 78 ? 8.076 8.002 -5.548 1.00 91.62 78 ASN A C 1
ATOM 616 O O . ASN A 1 78 ? 7.680 7.095 -4.819 1.00 91.62 78 ASN A O 1
ATOM 620 N N . PHE A 1 79 ? 9.376 8.275 -5.678 1.00 91.25 79 PHE A N 1
ATOM 621 C CA . PHE A 1 79 ? 10.416 7.456 -5.046 1.00 91.25 79 PHE A CA 1
ATOM 622 C C . PHE A 1 79 ? 10.317 7.412 -3.509 1.00 91.25 79 PHE A C 1
ATOM 624 O O . PHE A 1 79 ? 10.508 6.351 -2.908 1.00 91.25 79 PHE A O 1
ATOM 631 N N . ASP A 1 80 ? 10.001 8.538 -2.869 1.00 93.06 80 ASP A N 1
ATOM 632 C CA . ASP A 1 80 ? 9.895 8.614 -1.409 1.00 93.06 80 ASP A CA 1
ATOM 633 C C . ASP A 1 80 ? 8.652 7.863 -0.912 1.00 93.06 80 ASP A C 1
ATOM 635 O O . ASP A 1 80 ? 8.712 7.139 0.080 1.00 93.06 80 ASP A O 1
ATOM 639 N N . GLU A 1 81 ? 7.541 7.962 -1.647 1.00 94.06 81 GLU A N 1
ATOM 640 C CA . GLU A 1 81 ? 6.318 7.195 -1.389 1.00 94.06 81 GLU A CA 1
ATOM 641 C C . GLU A 1 81 ? 6.554 5.692 -1.532 1.00 94.06 81 GLU A C 1
ATOM 643 O O . GLU A 1 81 ? 6.180 4.937 -0.642 1.00 94.06 81 GLU A O 1
ATOM 648 N N . LEU A 1 82 ? 7.221 5.251 -2.604 1.00 95.81 82 LEU A N 1
ATOM 649 C CA . LEU A 1 82 ? 7.568 3.841 -2.799 1.00 95.81 82 LEU A CA 1
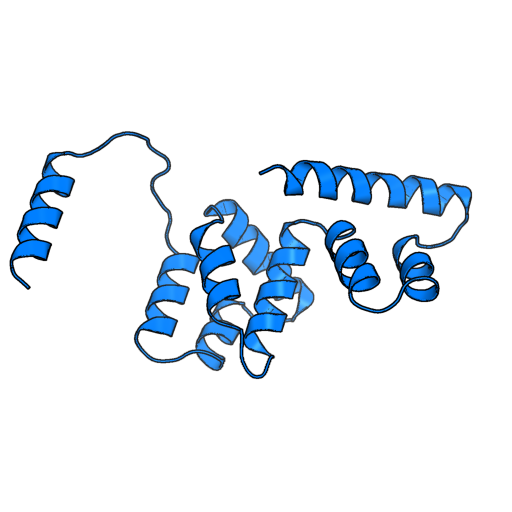ATOM 650 C C . LEU A 1 82 ? 8.482 3.328 -1.684 1.00 95.81 82 LEU A C 1
ATOM 652 O O . LEU A 1 82 ? 8.300 2.212 -1.208 1.00 95.81 82 LEU A O 1
ATOM 656 N N . THR A 1 83 ? 9.428 4.146 -1.220 1.00 96.38 83 THR A N 1
ATOM 657 C CA . THR A 1 83 ? 10.290 3.793 -0.083 1.00 96.38 83 THR A CA 1
ATOM 658 C C . THR A 1 83 ? 9.476 3.636 1.204 1.00 96.38 83 THR A C 1
ATOM 660 O O . THR A 1 83 ? 9.669 2.668 1.937 1.00 96.38 83 THR A O 1
ATOM 663 N N . ALA A 1 84 ? 8.530 4.543 1.464 1.00 96.88 84 ALA A N 1
ATOM 664 C CA . ALA A 1 84 ? 7.631 4.432 2.609 1.00 96.88 84 ALA A CA 1
ATOM 665 C C . ALA A 1 84 ? 6.750 3.175 2.525 1.00 96.88 84 ALA A C 1
ATOM 667 O O . ALA A 1 84 ? 6.597 2.477 3.523 1.00 96.88 84 ALA A O 1
ATOM 668 N N . ILE A 1 85 ? 6.230 2.855 1.335 1.00 97.44 85 ILE A N 1
ATOM 669 C CA . ILE A 1 85 ? 5.428 1.650 1.093 1.00 97.44 85 ILE A CA 1
ATOM 670 C C . ILE A 1 85 ? 6.252 0.387 1.355 1.00 97.44 85 ILE A C 1
ATOM 672 O O . ILE A 1 85 ? 5.758 -0.513 2.021 1.00 97.44 85 ILE A O 1
ATOM 676 N N . LYS A 1 86 ? 7.508 0.312 0.893 1.00 97.69 86 LYS A N 1
ATOM 677 C CA . LYS A 1 86 ? 8.392 -0.839 1.161 1.00 97.69 86 LYS A CA 1
ATOM 678 C C . LYS A 1 86 ? 8.593 -1.084 2.654 1.00 97.69 86 LYS A C 1
ATOM 680 O O . LYS A 1 86 ? 8.550 -2.232 3.089 1.00 97.69 86 LYS A O 1
ATOM 685 N N . ASN A 1 87 ? 8.821 -0.014 3.415 1.00 97.94 87 ASN A N 1
ATOM 686 C CA . ASN A 1 87 ? 9.025 -0.105 4.858 1.00 97.94 87 ASN A CA 1
ATOM 687 C C . ASN A 1 87 ? 7.745 -0.570 5.562 1.00 97.94 87 ASN A C 1
ATOM 689 O O . ASN A 1 87 ? 7.790 -1.552 6.291 1.00 97.94 87 ASN A O 1
ATOM 693 N N . GLU A 1 88 ? 6.602 0.058 5.268 1.00 97.81 88 GLU A N 1
ATOM 694 C CA . GLU A 1 88 ? 5.300 -0.344 5.823 1.00 97.81 88 GLU A CA 1
ATOM 695 C C . GLU A 1 88 ? 4.955 -1.799 5.461 1.00 97.81 88 GLU A C 1
ATOM 697 O O . GLU A 1 88 ? 4.506 -2.561 6.310 1.00 97.81 88 GLU A O 1
ATOM 702 N N . TYR A 1 89 ? 5.221 -2.217 4.220 1.00 97.88 89 TYR A N 1
ATOM 703 C CA . TYR A 1 89 ? 4.993 -3.588 3.765 1.00 97.88 89 TYR A CA 1
ATOM 704 C C . TYR A 1 89 ? 5.835 -4.599 4.556 1.00 97.88 89 TYR A C 1
ATOM 706 O O . TYR A 1 89 ? 5.326 -5.638 4.975 1.00 97.88 89 TYR A O 1
ATOM 714 N N . MET A 1 90 ? 7.117 -4.293 4.786 1.00 97.62 90 MET A N 1
ATOM 715 C CA . MET A 1 90 ? 7.994 -5.131 5.605 1.00 97.62 90 MET A CA 1
ATOM 716 C C . MET A 1 90 ? 7.507 -5.198 7.056 1.00 97.62 90 MET A C 1
ATOM 718 O O . MET A 1 90 ? 7.449 -6.289 7.621 1.00 97.62 90 MET A O 1
ATOM 722 N N . ASP A 1 91 ? 7.142 -4.058 7.642 1.00 97.56 91 ASP A N 1
ATOM 723 C CA . ASP A 1 91 ? 6.671 -3.977 9.025 1.00 97.56 91 ASP A CA 1
ATOM 724 C C . ASP A 1 91 ? 5.358 -4.755 9.227 1.00 97.56 91 ASP A C 1
ATOM 726 O O . ASP A 1 91 ? 5.177 -5.413 10.252 1.00 97.56 91 ASP A O 1
ATOM 730 N N . GLU A 1 92 ? 4.453 -4.724 8.243 1.00 96.25 92 GLU A N 1
ATOM 731 C CA . GLU A 1 92 ? 3.140 -5.369 8.329 1.00 96.25 92 GLU A CA 1
ATOM 732 C C . GLU A 1 92 ? 3.161 -6.866 7.979 1.00 96.25 92 GLU A C 1
ATOM 734 O O . GLU A 1 92 ? 2.460 -7.657 8.617 1.00 96.25 92 GLU A O 1
ATOM 739 N N . TYR A 1 93 ? 3.961 -7.283 6.992 1.00 96.06 93 TYR A N 1
ATOM 740 C CA . TYR A 1 93 ? 3.937 -8.657 6.466 1.00 96.06 93 TYR A CA 1
ATOM 741 C C . TYR A 1 93 ? 5.192 -9.479 6.777 1.00 96.06 93 TYR A C 1
ATOM 743 O O . TYR A 1 93 ? 5.210 -10.683 6.515 1.00 96.06 93 TYR A O 1
ATOM 751 N N . GLY A 1 94 ? 6.237 -8.865 7.340 1.00 96.62 94 GLY A N 1
ATOM 752 C CA . GLY A 1 94 ? 7.479 -9.545 7.724 1.00 96.62 94 GLY A CA 1
ATOM 753 C C . GLY A 1 94 ? 8.302 -10.072 6.544 1.00 96.62 94 GLY A C 1
ATOM 754 O O . GLY A 1 94 ? 9.171 -10.926 6.725 1.00 96.62 94 GLY A O 1
ATOM 755 N N . LYS A 1 95 ? 8.016 -9.599 5.330 1.00 95.06 95 LYS A N 1
ATOM 756 C CA . LYS A 1 95 ? 8.689 -9.976 4.085 1.00 95.06 95 LYS A CA 1
ATOM 757 C C . LYS A 1 95 ? 8.784 -8.749 3.184 1.00 95.06 95 LYS A C 1
ATOM 759 O O . LYS A 1 95 ? 7.901 -7.898 3.207 1.00 95.06 95 LYS A O 1
ATOM 764 N N . SER A 1 96 ? 9.861 -8.632 2.406 1.00 97.38 96 SER A N 1
ATOM 765 C CA . SER A 1 96 ? 10.021 -7.486 1.509 1.00 97.38 96 SER A CA 1
ATOM 766 C C . SER A 1 96 ? 9.045 -7.549 0.336 1.00 97.38 96 SER A C 1
ATOM 768 O O . SER A 1 96 ? 8.785 -8.622 -0.216 1.00 97.38 96 SER A O 1
ATOM 770 N N . LEU A 1 97 ? 8.576 -6.376 -0.092 1.00 96.62 97 LEU A N 1
ATOM 771 C CA . LEU A 1 97 ? 7.733 -6.224 -1.277 1.00 96.62 97 LEU A CA 1
ATOM 772 C C . LEU A 1 97 ? 8.416 -6.799 -2.529 1.00 96.62 97 LEU A C 1
ATOM 774 O O . LEU A 1 97 ? 7.779 -7.479 -3.325 1.00 96.62 97 LEU A O 1
ATOM 778 N N . GLU A 1 98 ? 9.729 -6.603 -2.679 1.00 96.50 98 GLU A N 1
ATOM 779 C CA . GLU A 1 98 ? 10.511 -7.198 -3.766 1.00 96.50 98 GLU A CA 1
ATOM 780 C C . GLU A 1 98 ? 10.424 -8.727 -3.766 1.00 96.50 98 GLU A C 1
ATOM 782 O O . GLU A 1 98 ? 10.314 -9.341 -4.825 1.00 96.50 98 GLU A O 1
ATOM 787 N N . SER A 1 99 ? 10.483 -9.351 -2.585 1.00 95.75 99 SER A N 1
ATOM 788 C CA . SER A 1 99 ? 10.460 -10.807 -2.485 1.00 95.75 99 SER A CA 1
ATOM 789 C C . SER A 1 99 ? 9.091 -11.391 -2.819 1.00 95.75 99 SER A C 1
ATOM 791 O O . SER A 1 99 ? 9.049 -12.520 -3.308 1.00 95.75 99 SER A O 1
ATOM 793 N N . ASP A 1 100 ? 8.003 -10.673 -2.544 1.00 94.12 100 ASP A N 1
ATOM 794 C CA . ASP A 1 100 ? 6.664 -11.084 -2.977 1.00 94.12 100 ASP A CA 1
ATOM 795 C C . ASP A 1 100 ? 6.479 -10.862 -4.483 1.00 94.12 100 ASP A C 1
ATOM 797 O O . ASP A 1 100 ? 6.069 -11.789 -5.173 1.00 94.12 100 ASP A O 1
ATOM 801 N N . ILE A 1 101 ? 6.932 -9.730 -5.039 1.00 93.62 101 ILE A N 1
ATOM 802 C CA . ILE A 1 101 ? 6.899 -9.497 -6.496 1.00 93.62 101 ILE A CA 1
ATOM 803 C C . ILE A 1 101 ? 7.648 -10.605 -7.246 1.00 93.62 101 ILE A C 1
ATOM 805 O O . ILE A 1 101 ? 7.149 -11.123 -8.242 1.00 93.62 101 ILE A O 1
ATOM 809 N N . VAL A 1 102 ? 8.834 -11.001 -6.775 1.00 93.69 102 VAL A N 1
ATOM 810 C CA . VAL A 1 102 ? 9.615 -12.091 -7.387 1.00 93.69 102 VAL A CA 1
ATOM 811 C C . VAL A 1 102 ? 8.918 -13.447 -7.259 1.00 93.69 102 VAL A C 1
ATOM 813 O O . VAL A 1 102 ? 9.076 -14.286 -8.143 1.00 93.69 102 VAL A O 1
ATOM 816 N N . GLY A 1 103 ? 8.196 -13.678 -6.161 1.00 91.81 103 GLY A N 1
ATOM 817 C CA . GLY A 1 103 ? 7.489 -14.934 -5.913 1.00 91.81 103 GLY A CA 1
ATOM 818 C C . GLY A 1 103 ? 6.225 -15.088 -6.756 1.00 91.81 103 GLY A C 1
ATOM 819 O O . GLY A 1 103 ? 5.963 -16.184 -7.245 1.00 91.81 103 GLY A O 1
ATOM 820 N N . ASP A 1 104 ? 5.494 -13.990 -6.958 1.00 90.00 104 ASP A N 1
ATOM 821 C CA . ASP A 1 104 ? 4.148 -14.009 -7.541 1.00 90.00 104 ASP A CA 1
ATOM 822 C C . ASP A 1 104 ? 4.095 -13.508 -8.995 1.00 90.00 104 ASP A C 1
ATOM 824 O O . ASP A 1 104 ? 3.054 -13.589 -9.647 1.00 90.00 104 ASP A O 1
ATOM 828 N N . THR A 1 105 ? 5.213 -13.031 -9.555 1.00 89.94 105 THR A N 1
ATOM 829 C CA . THR A 1 105 ? 5.302 -12.611 -10.966 1.00 89.94 105 THR A CA 1
ATOM 830 C C . THR A 1 105 ? 6.494 -13.245 -11.686 1.00 89.94 105 THR A C 1
ATOM 832 O O . THR A 1 105 ? 7.450 -13.717 -11.074 1.00 89.94 105 THR A O 1
ATOM 835 N N . SER A 1 106 ? 6.456 -13.287 -13.023 1.00 89.81 106 SER A N 1
ATOM 836 C CA . SER A 1 106 ? 7.500 -13.931 -13.832 1.00 89.81 106 SER A CA 1
ATOM 837 C C . SER A 1 106 ? 7.804 -13.178 -15.132 1.00 89.81 106 SER A C 1
ATOM 839 O O . SER A 1 106 ? 7.096 -12.242 -15.508 1.00 89.81 106 SER A O 1
ATOM 841 N N . GLY A 1 107 ? 8.893 -13.576 -15.801 1.00 92.81 107 GLY A N 1
ATOM 842 C CA . GLY A 1 107 ? 9.318 -13.019 -17.089 1.00 92.81 107 GLY A CA 1
ATOM 843 C C . GLY A 1 107 ? 9.582 -11.511 -17.061 1.00 92.81 107 GLY A C 1
ATOM 844 O O . GLY A 1 107 ? 9.931 -10.947 -16.022 1.00 92.81 107 GLY A O 1
ATOM 845 N N . ASP A 1 108 ? 9.382 -10.863 -18.207 1.00 92.88 108 ASP 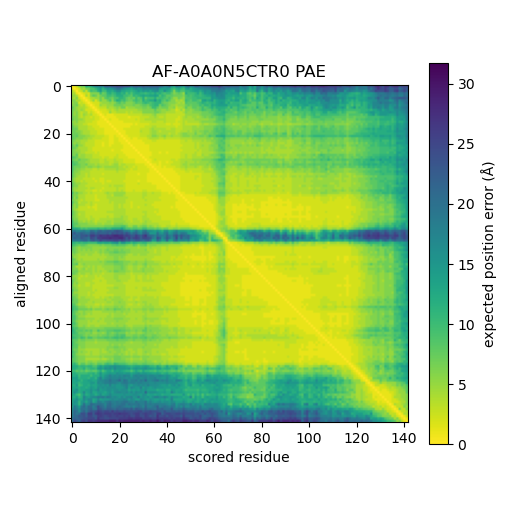A N 1
ATOM 846 C CA . ASP A 1 108 ? 9.614 -9.424 -18.390 1.00 92.88 108 ASP A CA 1
ATOM 847 C C . ASP A 1 108 ? 8.723 -8.562 -17.491 1.00 92.88 108 ASP A C 1
ATOM 849 O O . ASP A 1 108 ? 9.114 -7.469 -17.084 1.00 92.88 108 ASP A O 1
ATOM 853 N N . PHE A 1 109 ? 7.536 -9.063 -17.137 1.00 90.94 109 PHE A N 1
ATOM 854 C CA . PHE A 1 109 ? 6.622 -8.351 -16.253 1.00 90.94 109 PHE A CA 1
ATOM 855 C C . PHE A 1 109 ? 7.228 -8.163 -14.859 1.00 90.94 109 PHE A C 1
ATOM 857 O O . PHE A 1 109 ? 7.265 -7.046 -14.348 1.00 90.94 109 PHE A O 1
ATOM 864 N N . LYS A 1 110 ? 7.798 -9.224 -14.280 1.00 93.25 110 LYS A N 1
ATOM 865 C CA . LYS A 1 110 ? 8.524 -9.156 -13.003 1.00 93.25 110 LYS A CA 1
ATOM 866 C C . LYS A 1 110 ? 9.685 -8.160 -13.064 1.00 93.25 110 LYS A C 1
ATOM 868 O O . LYS A 1 110 ? 9.834 -7.334 -12.165 1.00 93.25 110 LYS A O 1
ATOM 873 N N . GLU A 1 111 ? 10.497 -8.221 -14.121 1.00 94.44 111 GLU A N 1
ATOM 874 C CA . GLU A 1 111 ? 11.643 -7.313 -14.291 1.00 94.44 111 GLU A CA 1
ATOM 875 C C . GLU A 1 111 ? 11.189 -5.847 -14.400 1.00 94.44 111 GLU A C 1
ATOM 877 O O . GLU A 1 111 ? 11.777 -4.965 -13.772 1.00 94.44 111 GLU A O 1
ATOM 882 N N . LEU A 1 112 ? 10.088 -5.585 -15.113 1.00 93.06 112 LEU A N 1
ATOM 883 C CA . LEU A 1 112 ? 9.476 -4.260 -15.199 1.00 93.06 112 LEU A CA 1
ATOM 884 C C . LEU A 1 112 ? 9.011 -3.750 -13.827 1.00 93.06 112 LEU A C 1
ATOM 886 O O . LEU A 1 112 ? 9.305 -2.607 -13.476 1.00 93.06 112 LEU A O 1
ATOM 890 N N . LEU A 1 113 ? 8.309 -4.568 -13.038 1.00 93.94 113 LEU A N 1
ATOM 891 C CA . LEU A 1 113 ? 7.822 -4.160 -11.715 1.00 93.94 113 LEU A CA 1
ATOM 892 C C . LEU A 1 113 ? 8.979 -3.846 -10.759 1.00 93.94 113 LEU A C 1
ATOM 894 O O . LEU A 1 113 ? 8.946 -2.829 -10.065 1.00 93.94 113 LEU A O 1
ATOM 898 N N . LEU A 1 114 ? 10.033 -4.669 -10.759 1.00 94.94 114 LEU A N 1
ATOM 899 C CA . LEU A 1 114 ? 11.238 -4.414 -9.966 1.00 94.94 114 LEU A CA 1
ATOM 900 C C . LEU A 1 114 ? 11.966 -3.146 -10.422 1.00 94.94 114 LEU A C 1
ATOM 902 O O . LEU A 1 114 ? 12.467 -2.394 -9.581 1.00 94.94 114 LEU A O 1
ATOM 906 N N . ALA A 1 115 ? 12.006 -2.878 -11.728 1.00 93.75 115 ALA A N 1
ATOM 907 C CA . ALA A 1 115 ? 12.558 -1.638 -12.251 1.00 93.75 115 ALA A CA 1
ATOM 908 C C . ALA A 1 115 ? 11.743 -0.430 -11.769 1.00 93.75 115 ALA A C 1
ATOM 910 O O . ALA A 1 115 ? 12.320 0.500 -11.204 1.00 93.75 115 ALA A O 1
ATOM 911 N N . LEU A 1 116 ? 10.414 -0.451 -11.909 1.00 93.06 116 LEU A N 1
ATOM 912 C CA . LEU A 1 116 ? 9.528 0.627 -11.451 1.00 93.06 116 LEU A CA 1
ATOM 913 C C . LEU A 1 116 ? 9.687 0.896 -9.952 1.00 93.06 116 LEU A C 1
ATOM 915 O O . LEU A 1 116 ? 9.829 2.047 -9.543 1.00 93.06 116 LEU A O 1
ATOM 919 N N . LEU A 1 117 ? 9.750 -0.167 -9.152 1.00 93.81 117 LEU A N 1
ATOM 920 C CA . LEU A 1 117 ? 9.876 -0.091 -7.702 1.00 93.81 117 LEU A CA 1
ATOM 921 C C . LEU A 1 117 ? 11.210 0.529 -7.232 1.00 93.81 117 LEU A C 1
ATOM 923 O O . LEU A 1 117 ? 11.290 1.070 -6.128 1.00 93.81 117 LEU A O 1
ATOM 927 N N . ASN A 1 118 ? 12.267 0.446 -8.045 1.00 91.50 118 ASN A N 1
ATOM 928 C CA . ASN A 1 118 ? 13.609 0.928 -7.699 1.00 91.50 118 ASN A CA 1
ATOM 929 C C . ASN A 1 118 ? 14.043 2.183 -8.473 1.00 91.50 118 ASN A C 1
ATOM 931 O O . ASN A 1 118 ? 15.079 2.775 -8.162 1.00 91.50 118 ASN A O 1
ATOM 935 N N . THR A 1 119 ? 13.268 2.617 -9.467 1.00 86.44 119 THR A N 1
ATOM 936 C CA . THR A 1 119 ? 13.644 3.741 -10.328 1.00 86.44 119 THR A CA 1
ATOM 937 C C . THR A 1 119 ? 13.456 5.079 -9.619 1.00 86.44 119 THR A C 1
ATOM 939 O O . THR A 1 119 ? 12.364 5.445 -9.185 1.00 86.44 119 THR A O 1
ATOM 942 N N . ARG A 1 120 ? 14.523 5.883 -9.597 1.00 85.62 120 ARG A N 1
ATOM 943 C CA . ARG A 1 120 ? 14.443 7.315 -9.289 1.00 85.62 120 ARG A CA 1
ATOM 944 C C . ARG A 1 120 ? 14.155 8.091 -10.563 1.00 85.62 120 ARG A C 1
ATOM 946 O O . ARG A 1 120 ? 15.061 8.394 -11.333 1.00 85.62 120 ARG A O 1
ATOM 953 N N . ARG A 1 121 ? 12.876 8.388 -10.786 1.00 83.06 121 ARG A N 1
ATOM 954 C CA . ARG A 1 121 ? 12.441 9.243 -11.894 1.00 83.06 121 ARG A CA 1
ATOM 955 C C . ARG A 1 121 ? 12.932 10.666 -11.653 1.00 83.06 121 ARG A C 1
ATOM 957 O O . ARG A 1 121 ? 12.802 11.167 -10.538 1.00 83.06 121 ARG A O 1
ATOM 964 N N . ASP A 1 122 ? 13.493 11.290 -12.684 1.00 81.88 122 ASP A N 1
ATOM 965 C CA . ASP A 1 122 ? 13.881 12.698 -12.626 1.00 81.88 122 ASP A CA 1
ATOM 966 C C . ASP A 1 122 ? 12.613 13.557 -12.460 1.00 81.88 122 ASP A C 1
ATOM 968 O O . ASP A 1 122 ? 11.745 13.516 -13.335 1.00 81.88 122 ASP A O 1
ATOM 972 N N . PRO A 1 123 ? 12.460 14.305 -11.350 1.00 76.25 123 PRO A N 1
ATOM 973 C CA . PRO A 1 123 ? 11.318 15.191 -11.158 1.00 76.25 123 PRO A CA 1
ATOM 974 C C . PRO A 1 123 ? 11.447 16.497 -11.961 1.00 76.25 123 PRO A C 1
ATOM 976 O O . PRO A 1 123 ? 10.531 17.327 -11.941 1.00 76.25 123 PRO A O 1
ATOM 979 N N . SER A 1 124 ? 12.588 16.736 -12.622 1.00 81.69 124 SER A N 1
ATOM 980 C CA . SER A 1 124 ? 12.803 17.944 -13.404 1.00 81.69 124 SER A CA 1
ATOM 981 C C . SER A 1 124 ? 11.850 18.003 -14.599 1.00 81.69 124 SER A C 1
ATOM 983 O O . SER A 1 124 ? 11.591 17.019 -15.283 1.00 81.69 124 SER A O 1
ATOM 985 N N . HIS A 1 125 ? 11.333 19.200 -14.875 1.00 79.69 125 HIS A N 1
ATOM 986 C CA . HIS A 1 125 ? 10.532 19.459 -16.076 1.00 79.69 125 HIS A CA 1
ATOM 987 C C . HIS A 1 125 ? 11.423 19.809 -17.283 1.00 79.69 125 HIS A C 1
ATOM 989 O O . HIS A 1 125 ? 10.945 20.302 -18.304 1.00 79.69 125 HIS A O 1
ATOM 995 N N . ASN A 1 126 ? 12.736 19.590 -17.162 1.00 84.50 126 ASN A N 1
ATOM 996 C CA . ASN A 1 126 ? 13.697 19.923 -18.198 1.00 84.50 126 ASN A CA 1
ATOM 997 C C . ASN A 1 126 ? 13.696 18.825 -19.259 1.00 84.50 126 ASN A C 1
ATOM 999 O O . ASN A 1 126 ? 14.159 17.709 -19.033 1.00 84.50 126 ASN A O 1
ATOM 1003 N N . VAL A 1 127 ? 13.205 19.153 -20.450 1.00 84.50 127 VAL A N 1
ATOM 1004 C CA . VAL A 1 127 ? 13.185 18.210 -21.569 1.00 84.50 127 VAL A CA 1
ATOM 1005 C C . VAL A 1 127 ? 14.528 18.239 -22.294 1.00 84.50 127 VAL A C 1
ATOM 1007 O O . VAL A 1 127 ? 14.920 19.253 -22.874 1.00 84.50 127 VAL A O 1
ATOM 1010 N N . ASN A 1 128 ? 15.231 17.104 -22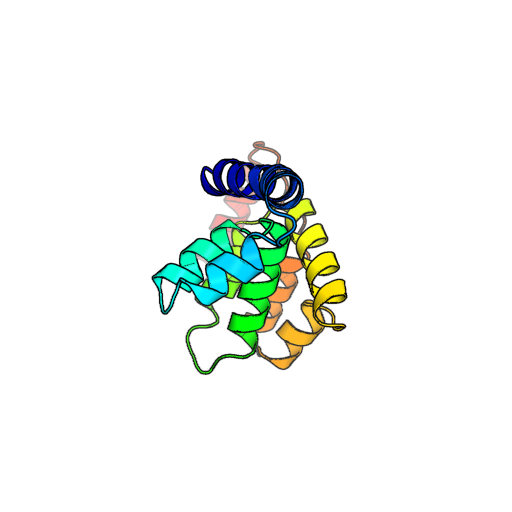.315 1.00 88.06 128 ASN A N 1
ATOM 1011 C CA . ASN A 1 128 ? 16.390 16.922 -23.185 1.00 88.06 128 ASN A CA 1
ATOM 1012 C C . ASN A 1 128 ? 15.925 16.502 -24.588 1.00 88.06 128 ASN A C 1
ATOM 1014 O O . ASN A 1 128 ? 15.751 15.316 -24.874 1.00 88.06 128 ASN A O 1
ATOM 1018 N N . TYR A 1 129 ? 15.740 17.487 -25.468 1.00 87.88 129 TYR A N 1
ATOM 1019 C CA . TYR A 1 129 ? 15.264 17.266 -26.837 1.00 87.88 129 TYR A CA 1
ATOM 1020 C C . TYR A 1 129 ? 16.179 16.361 -27.677 1.00 87.88 129 TYR A C 1
ATOM 1022 O O . TYR A 1 129 ? 15.687 15.664 -28.562 1.00 87.88 129 TYR A O 1
ATOM 1030 N N . LEU A 1 130 ? 17.491 16.338 -27.406 1.00 87.38 130 LEU A N 1
ATOM 1031 C CA . LEU A 1 130 ? 18.430 15.470 -28.127 1.00 87.38 130 LEU A CA 1
ATOM 1032 C C . LEU A 1 130 ? 18.187 14.003 -27.778 1.00 87.38 130 LEU A C 1
ATOM 1034 O O . LEU A 1 130 ? 17.955 13.201 -28.679 1.00 87.38 130 LEU A O 1
ATOM 1038 N N . LYS A 1 131 ? 18.124 13.681 -26.480 1.00 85.94 131 LYS A N 1
ATOM 1039 C CA . LYS A 1 131 ? 17.789 12.328 -26.015 1.00 85.94 131 LYS A CA 1
ATOM 1040 C C . LYS A 1 131 ? 16.397 11.895 -26.474 1.00 85.94 131 LYS A C 1
ATOM 1042 O O . LYS A 1 131 ? 16.219 10.761 -26.902 1.00 85.94 131 LYS A O 1
ATOM 1047 N N . ALA A 1 132 ? 15.415 12.799 -26.440 1.00 84.38 132 ALA A N 1
ATOM 1048 C CA . ALA A 1 132 ? 14.067 12.505 -26.929 1.00 84.38 132 ALA A CA 1
ATOM 1049 C C . ALA A 1 132 ? 14.062 12.144 -28.428 1.00 84.38 132 ALA A C 1
ATOM 1051 O O . ALA A 1 132 ? 13.378 11.207 -28.841 1.00 84.38 132 ALA A O 1
ATOM 1052 N N . ARG A 1 133 ? 14.861 12.847 -29.245 1.00 85.00 133 ARG A N 1
ATOM 1053 C CA . ARG A 1 133 ? 15.005 12.556 -30.678 1.00 85.00 133 ARG A CA 1
ATOM 1054 C C . ARG A 1 133 ? 15.755 11.249 -30.936 1.00 85.00 133 ARG A C 1
ATOM 1056 O O . ARG A 1 133 ? 15.359 10.506 -31.826 1.00 85.00 133 ARG A O 1
ATOM 1063 N N . GLU A 1 134 ? 16.802 10.953 -30.169 1.00 8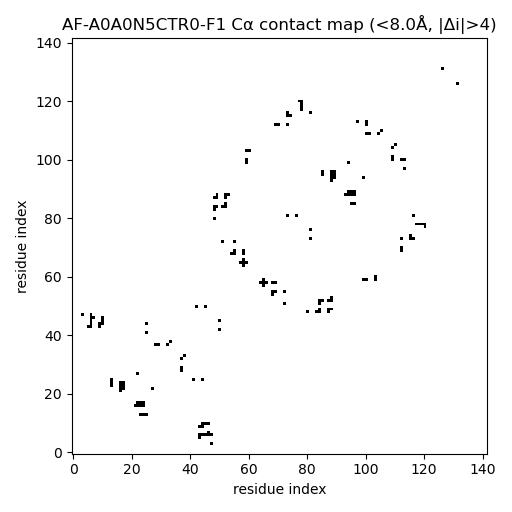5.62 134 GLU A N 1
ATOM 1064 C CA . GLU A 1 134 ? 17.516 9.668 -30.239 1.00 85.62 134 GLU A CA 1
ATOM 1065 C C . GLU A 1 134 ? 16.578 8.490 -29.933 1.00 85.62 134 GLU A C 1
ATOM 1067 O O . GLU A 1 134 ? 16.547 7.521 -30.690 1.00 85.62 134 GLU A O 1
ATOM 1072 N N . GLN A 1 135 ? 15.738 8.610 -28.899 1.00 81.50 135 GLN A N 1
ATOM 1073 C CA . GLN A 1 135 ? 14.756 7.582 -28.542 1.00 81.50 135 GLN A CA 1
ATOM 1074 C C . GLN A 1 135 ? 13.732 7.337 -29.667 1.00 81.50 135 GLN A C 1
ATOM 1076 O O . GLN A 1 135 ? 13.409 6.189 -29.974 1.00 81.50 135 GLN A O 1
ATOM 1081 N N . LEU A 1 136 ? 13.246 8.402 -30.319 1.00 76.88 136 LEU A N 1
ATOM 1082 C CA . LEU A 1 136 ? 12.334 8.299 -31.467 1.00 76.88 136 LEU A CA 1
ATOM 1083 C C . LEU A 1 136 ? 12.962 7.525 -32.632 1.00 76.88 136 LEU A C 1
ATOM 1085 O O . LEU A 1 136 ? 12.313 6.659 -33.217 1.00 76.88 136 LEU A O 1
ATOM 1089 N N . LEU A 1 137 ? 14.229 7.807 -32.949 1.00 77.94 137 LEU A N 1
ATOM 1090 C CA . LEU A 1 137 ? 14.937 7.140 -34.044 1.00 77.94 137 LEU A CA 1
ATOM 1091 C C . LEU A 1 137 ? 15.105 5.640 -33.784 1.00 77.94 137 LEU A C 1
ATOM 1093 O O . LEU A 1 137 ? 14.895 4.846 -34.695 1.00 77.94 137 LEU A O 1
ATOM 1097 N N . ILE A 1 138 ? 15.412 5.252 -32.544 1.00 72.94 138 ILE A N 1
ATOM 1098 C CA . ILE A 1 138 ? 15.535 3.840 -32.151 1.00 72.94 138 ILE A CA 1
ATOM 1099 C C . ILE A 1 138 ? 14.185 3.125 -32.264 1.00 72.94 138 ILE A C 1
ATOM 1101 O O . ILE A 1 138 ? 14.127 2.018 -32.782 1.00 72.94 138 ILE A O 1
ATOM 1105 N N . THR A 1 139 ? 13.093 3.768 -31.843 1.00 69.31 139 THR A N 1
ATOM 1106 C CA . THR A 1 139 ? 11.755 3.145 -31.834 1.00 69.31 139 THR A CA 1
ATOM 1107 C C . THR A 1 139 ? 11.171 2.977 -33.243 1.00 69.31 139 THR A C 1
ATOM 1109 O O . THR A 1 139 ? 10.351 2.100 -33.464 1.00 69.31 139 THR A O 1
ATOM 1112 N N . THR A 1 140 ? 11.598 3.795 -34.211 1.00 68.25 140 THR A N 1
ATOM 1113 C CA . THR A 1 140 ? 11.129 3.713 -35.611 1.00 68.25 140 THR A CA 1
ATOM 1114 C C . THR A 1 140 ? 11.860 2.621 -36.415 1.00 68.25 140 THR A C 1
ATOM 1116 O O . THR A 1 140 ? 11.484 2.333 -37.547 1.00 68.25 140 THR A O 1
ATOM 1119 N N . LEU A 1 141 ? 12.927 2.038 -35.857 1.00 54.09 141 LEU A N 1
ATOM 1120 C CA . LEU A 1 141 ? 13.783 1.036 -36.506 1.00 54.09 141 LEU A CA 1
ATOM 1121 C C . LEU A 1 141 ? 13.531 -0.404 -36.015 1.00 54.09 141 LEU A C 1
ATOM 1123 O O . LEU A 1 141 ? 14.316 -1.294 -36.345 1.00 54.09 141 LEU A O 1
ATOM 1127 N N . ILE A 1 142 ? 12.456 -0.632 -35.255 1.00 46.97 142 ILE A N 1
ATOM 1128 C CA . ILE A 1 142 ? 11.977 -1.948 -34.795 1.00 46.97 142 ILE A CA 1
ATOM 1129 C C . ILE A 1 142 ? 10.609 -2.197 -35.428 1.00 46.97 142 ILE A C 1
ATOM 1131 O O . ILE A 1 142 ? 10.381 -3.333 -35.898 1.00 46.97 142 ILE A O 1
#

pLDDT: mean 87.3, std 11.39, range [46.97, 97.94]

Secondary structure (DSSP, 8-state):
-HHHHHHHHHHHTHHHHHHHHSS-HHHHHHHH--HHHHHHHHHHTS-HHHHHHHHHHHHHHSSS--HHHHHHHHHHS-HHHHHHHHHHHHHHHSS-HHHHHHHH--HHHHHHHHHHHH----------HHHHHHHHHHHTT-

Foldseek 3Di:
DVLQVQLVVLCVVQVVCCVVPVDGPLVVLVVVDDDPVNVVSNLSPDHPLLSLLVLQVCLLPDDDDRLVSLCVSLVVDALVSLVSNQVSNCVVPVDGSLVSLVVRDDDPSSVVSVCSSHDHDDPDPDDPVVVVVVVVVVVVVD

Mean predicted aligned error: 6.96 Å

InterPro domains:
  IPR001464 Annexin [PR00196] (29-45)
  IPR001464 Annexin [PR00196] (56-77)
  IPR018252 Annexin repeat, conserved site [PS00223] (64-116)
  IPR018502 Annexin repeat [PF00191] (12-44)
  IPR018502 Annexin repeat [PF00191] (51-116)
  IPR018502 Annexin repeat [PS51897] (1-46)
  IPR018502 Annexin repeat [PS51897] (47-118)
  IPR018502 Annexin repeat [SM00335] (11-44)
  IPR018502 Annexin repeat [SM00335] (64-116)
  IPR037104 Annexin superfamily [G3DSA:1.10.220.10] (8-44)
  IPR037104 Annexin superfamily [G3DSA:1.10.220.10] (46-122)
  IPR037104 Annexin superfamily [SSF47874] (11-134)

Sequence (142 aa):
MIWKDFSISCLKIRGPYKNKYGKDLIDELKKELSGDFEDVIMGLMETPTKYDATQLQKAMKGLGTTETTLIDILCSRNFDELTAIKNEYMDEYGKSLESDIVGDTSGDFKELLLALLNTRRDPSHNVNYLKAREQLLITTLI